Protein AF-A0A5B0E344-F1 (afdb_monomer_lite)

Sequence (59 aa):
EVWTFVIWVVYAGYLHARATGGWTGARSAWLSIIGYLCLVFNFTVVNLYFNGLHSYAGV

Foldseek 3Di:
DVLVVVLVVLVVVLVVLVVPPPDPPPNSVVSVVVSVVSVVCCVPVCVPPPDDPPCPDDD

pLDDT: mean 74.59, std 9.89, range [46.78, 88.06]

Radius of gyration: 14.86 Å; chains: 1; bounding box: 44×11×38 Å

Secondary structure (DSSP, 8-state):
-HHHHHHHHHHHHHHHHHHSTT--THHHHHHHHHHHHHHHHIIIIIHHHS---------

InterPro domains:
  IPR002541 Cytochrome c assembly protein [PF01578] (1-54)
  IPR045062 Cytochrome c-type biogenesis protein CcsA/CcmC [PTHR30071] (1-57)

Structure (mmCIF, N/CA/C/O backbone):
data_AF-A0A5B0E344-F1
#
_entry.id   AF-A0A5B0E344-F1
#
loop_
_atom_site.group_PDB
_atom_site.id
_atom_site.type_symbol
_atom_site.label_atom_id
_atom_site.label_alt_id
_atom_site.label_comp_id
_atom_site.label_asym_id
_atom_site.label_entity_id
_atom_site.label_seq_id
_atom_site.pdbx_PDB_ins_code
_atom_site.Cartn_x
_atom_site.Cartn_y
_atom_site.Cartn_z
_atom_site.occupancy
_atom_site.B_iso_or_equiv
_atom_site.auth_seq_id
_atom_site.auth_comp_id
_atom_site.auth_asym_id
_atom_site.auth_atom_id
_atom_site.pdbx_PDB_model_num
ATOM 1 N N . GLU A 1 1 ? 13.614 -0.827 -9.000 1.00 62.16 1 GLU A N 1
ATOM 2 C CA . GLU A 1 1 ? 13.671 -0.342 -7.601 1.00 62.16 1 GLU A CA 1
ATOM 3 C C . GLU A 1 1 ? 12.491 0.554 -7.186 1.00 62.16 1 GLU A C 1
ATOM 5 O O . GLU A 1 1 ? 11.918 0.302 -6.133 1.00 62.16 1 GLU A O 1
ATOM 10 N N . VAL A 1 2 ? 12.031 1.508 -8.010 1.00 80.50 2 VAL A N 1
ATOM 11 C CA . VAL A 1 2 ? 10.917 2.443 -7.684 1.00 80.50 2 VAL A CA 1
ATOM 12 C C . VAL A 1 2 ? 9.606 1.758 -7.261 1.00 80.50 2 VAL A C 1
ATOM 14 O O . VAL A 1 2 ? 8.923 2.203 -6.344 1.00 80.50 2 VAL A O 1
ATOM 17 N N . TRP A 1 3 ? 9.244 0.648 -7.898 1.00 77.06 3 TRP A N 1
ATOM 18 C CA . TRP A 1 3 ? 7.948 0.007 -7.670 1.00 77.06 3 TRP A CA 1
ATOM 19 C C . TRP A 1 3 ? 7.815 -0.709 -6.329 1.00 77.06 3 TRP A C 1
ATOM 21 O O . TRP A 1 3 ? 6.780 -0.600 -5.675 1.00 77.06 3 TRP A O 1
ATOM 31 N N . THR A 1 4 ? 8.882 -1.367 -5.880 1.00 75.31 4 THR A N 1
ATOM 32 C CA . THR A 1 4 ? 8.953 -1.928 -4.527 1.00 75.31 4 THR A CA 1
ATOM 33 C C . THR A 1 4 ? 8.796 -0.829 -3.479 1.00 75.31 4 THR A C 1
ATOM 35 O O . THR A 1 4 ?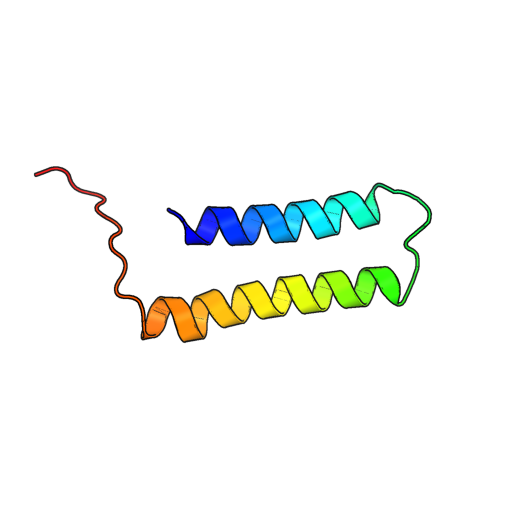 8.087 -1.026 -2.496 1.00 75.31 4 THR A O 1
ATOM 38 N N . PHE A 1 5 ? 9.388 0.349 -3.703 1.00 82.19 5 PHE A N 1
ATOM 39 C CA . PHE A 1 5 ? 9.244 1.491 -2.799 1.00 82.19 5 PHE A CA 1
ATOM 40 C C . PHE A 1 5 ? 7.786 1.973 -2.691 1.00 82.19 5 PHE A C 1
ATOM 42 O O . PHE A 1 5 ? 7.287 2.154 -1.581 1.00 82.19 5 PHE A O 1
ATOM 49 N N . VAL A 1 6 ? 7.066 2.088 -3.815 1.00 82.69 6 VAL A N 1
ATOM 50 C CA . VAL A 1 6 ? 5.634 2.454 -3.820 1.00 82.69 6 VAL A CA 1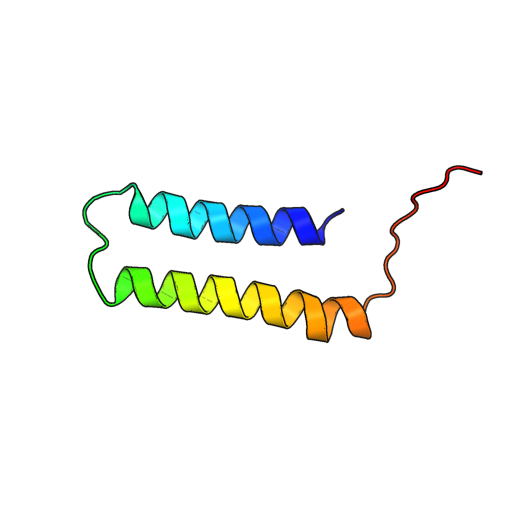
ATOM 51 C C . VAL A 1 6 ? 4.797 1.450 -3.018 1.00 82.69 6 VAL A C 1
ATOM 53 O O . VAL A 1 6 ? 3.977 1.853 -2.193 1.00 82.69 6 VAL A O 1
ATOM 56 N N . ILE A 1 7 ? 5.037 0.146 -3.198 1.00 82.19 7 ILE A N 1
ATOM 57 C CA . ILE A 1 7 ? 4.312 -0.911 -2.473 1.00 82.19 7 ILE A CA 1
ATOM 58 C C . ILE A 1 7 ? 4.550 -0.799 -0.957 1.00 82.19 7 ILE A C 1
ATOM 60 O O . ILE A 1 7 ? 3.601 -0.900 -0.177 1.00 82.19 7 ILE A O 1
ATOM 64 N N . TRP A 1 8 ? 5.786 -0.521 -0.530 1.00 86.62 8 TRP A N 1
ATOM 65 C CA . TRP A 1 8 ? 6.118 -0.327 0.885 1.00 86.62 8 TRP A CA 1
ATOM 66 C C . TRP A 1 8 ? 5.430 0.886 1.507 1.00 86.62 8 TRP A C 1
ATOM 68 O O . TRP A 1 8 ? 4.945 0.781 2.631 1.00 86.62 8 TRP A O 1
ATOM 78 N N . VAL A 1 9 ? 5.336 2.012 0.794 1.00 87.31 9 VAL A N 1
ATOM 79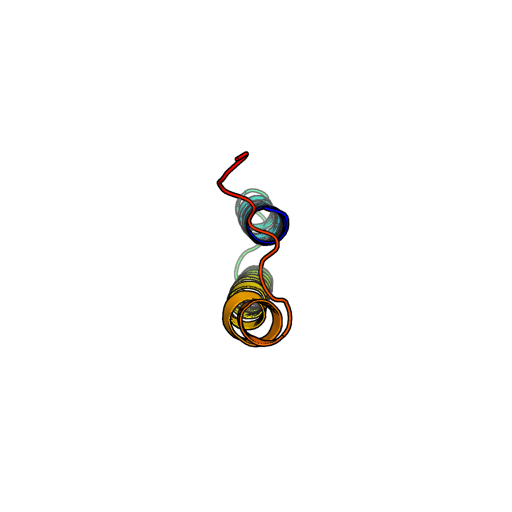 C CA . VAL A 1 9 ? 4.629 3.207 1.291 1.00 87.31 9 VAL A CA 1
ATOM 80 C C . VAL A 1 9 ? 3.144 2.912 1.507 1.00 87.31 9 VAL A C 1
ATOM 82 O O . VAL A 1 9 ? 2.579 3.280 2.538 1.00 87.31 9 VAL A O 1
ATOM 85 N N . VAL A 1 10 ? 2.511 2.189 0.581 1.00 83.31 10 VAL A N 1
ATOM 86 C CA . VAL A 1 10 ? 1.099 1.799 0.712 1.00 83.31 10 VAL A CA 1
ATOM 87 C C . VAL A 1 10 ? 0.898 0.834 1.883 1.00 83.31 10 VAL A C 1
ATOM 89 O O . VAL A 1 10 ? -0.033 1.000 2.674 1.00 83.31 10 VAL A O 1
ATOM 92 N N . TYR A 1 11 ? 1.804 -0.131 2.054 1.00 82.00 11 TYR A N 1
ATOM 93 C CA . TYR A 1 11 ? 1.756 -1.064 3.179 1.00 82.00 11 TYR A CA 1
ATOM 94 C C . TYR A 1 11 ? 2.011 -0.366 4.524 1.00 82.00 11 TYR A C 1
ATOM 96 O O . TYR A 1 11 ? 1.333 -0.652 5.509 1.00 82.00 11 TYR A O 1
ATOM 104 N N . ALA A 1 12 ? 2.925 0.605 4.564 1.00 84.56 12 ALA A N 1
ATOM 105 C CA . ALA A 1 12 ? 3.164 1.450 5.728 1.00 84.56 12 ALA A CA 1
ATOM 106 C C . ALA A 1 12 ? 1.928 2.289 6.082 1.00 84.56 12 ALA A C 1
ATOM 108 O O . ALA A 1 12 ? 1.590 2.383 7.257 1.00 84.56 12 ALA A O 1
ATOM 109 N N . GLY A 1 13 ? 1.204 2.828 5.094 1.00 83.44 13 GLY A N 1
ATOM 110 C CA . GLY A 1 13 ? -0.074 3.514 5.313 1.00 83.44 13 GLY A CA 1
ATOM 111 C C . GLY A 1 13 ? -1.146 2.594 5.909 1.00 83.44 13 GLY A C 1
ATOM 112 O O . GLY A 1 13 ? -1.826 2.970 6.866 1.00 83.44 13 GLY A O 1
ATOM 113 N N . TYR A 1 14 ? -1.247 1.356 5.413 1.00 78.69 14 TYR A N 1
ATOM 114 C CA . TYR A 1 14 ? -2.130 0.335 5.988 1.00 78.69 14 TYR A CA 1
ATOM 115 C C . TYR A 1 14 ? -1.751 -0.016 7.437 1.00 78.69 14 TYR A C 1
ATOM 117 O O . TYR A 1 14 ? -2.617 -0.055 8.315 1.00 78.69 14 TYR A O 1
ATOM 125 N N . LEU A 1 15 ? -0.460 -0.226 7.711 1.00 80.38 15 LEU A N 1
ATOM 126 C CA . LEU A 1 15 ? 0.042 -0.508 9.057 1.00 80.38 15 LEU A CA 1
ATOM 127 C C . LEU A 1 15 ? -0.135 0.686 10.002 1.00 80.38 15 LEU A C 1
ATOM 129 O O . LEU A 1 15 ? -0.523 0.489 11.148 1.00 80.38 15 LEU A O 1
ATOM 133 N N . HIS A 1 16 ? 0.079 1.915 9.533 1.00 82.69 16 HIS A N 1
ATOM 134 C CA . HIS A 1 16 ? -0.109 3.144 10.306 1.00 82.69 16 HIS A CA 1
ATOM 135 C C . HIS A 1 16 ? -1.576 3.345 10.701 1.00 82.69 16 HIS A C 1
ATOM 137 O O . HIS A 1 16 ? -1.883 3.675 11.849 1.00 82.69 16 HIS A O 1
ATOM 143 N N . ALA A 1 17 ? -2.495 3.070 9.778 1.00 75.69 17 ALA A N 1
ATOM 144 C CA . ALA A 1 17 ? -3.919 3.077 10.069 1.00 75.69 17 ALA A CA 1
ATOM 145 C C . ALA A 1 17 ? -4.319 1.971 11.054 1.00 75.69 17 ALA A C 1
ATOM 147 O O . ALA A 1 17 ? -5.128 2.206 11.939 1.00 75.69 17 ALA A O 1
ATOM 148 N N . ARG A 1 18 ? -3.726 0.775 10.961 1.00 70.50 18 ARG A N 1
ATOM 149 C CA . ARG A 1 18 ? -3.951 -0.309 11.936 1.00 70.50 18 ARG A CA 1
ATOM 150 C C . ARG A 1 18 ? -3.337 -0.024 13.310 1.00 70.50 18 ARG A C 1
ATOM 152 O O . ARG A 1 18 ? -3.889 -0.476 14.308 1.00 70.50 18 ARG A O 1
ATOM 159 N N . ALA A 1 19 ? -2.220 0.701 13.362 1.00 76.25 19 ALA A N 1
ATOM 160 C CA . ALA A 1 19 ? -1.522 1.060 14.595 1.00 76.25 19 ALA A CA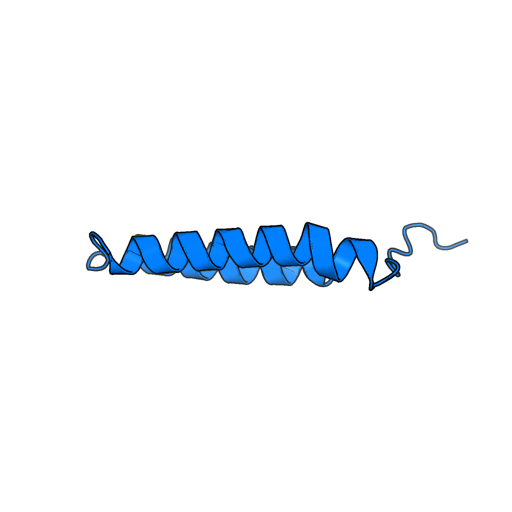 1
ATOM 161 C C . ALA A 1 19 ? -2.179 2.240 15.331 1.00 76.25 19 ALA A C 1
ATOM 163 O O . ALA A 1 19 ? -2.114 2.314 16.556 1.00 76.25 19 ALA A O 1
ATOM 164 N N . THR A 1 20 ? -2.852 3.146 14.614 1.00 72.81 20 THR A N 1
ATOM 165 C CA . THR A 1 20 ? -3.676 4.194 15.229 1.00 72.81 20 THR A CA 1
ATOM 166 C C . THR A 1 20 ? -5.031 3.599 15.625 1.00 72.81 20 THR A C 1
ATOM 168 O O . THR A 1 20 ? -5.914 3.388 14.798 1.00 72.81 20 THR A O 1
ATOM 171 N N . GLY A 1 21 ? -5.181 3.289 16.919 1.00 60.47 21 GLY A N 1
ATOM 172 C CA . GLY A 1 21 ? -6.240 2.466 17.533 1.00 60.47 21 GLY A CA 1
ATOM 173 C C . GLY A 1 21 ? -7.709 2.916 17.411 1.00 60.47 21 GLY A C 1
ATOM 174 O O . GLY A 1 21 ? -8.515 2.558 18.262 1.00 60.47 21 GLY A O 1
ATOM 175 N N . GLY A 1 22 ? -8.085 3.673 16.377 1.00 64.88 22 GLY A N 1
ATOM 176 C CA . GLY A 1 22 ? -9.469 4.049 16.054 1.00 64.88 22 GLY A CA 1
ATOM 177 C C . GLY A 1 22 ? -9.986 3.511 14.713 1.00 64.88 22 GLY A C 1
ATOM 178 O O . GLY A 1 22 ? -11.156 3.713 14.383 1.00 64.88 22 GLY A O 1
ATOM 179 N N . TRP A 1 23 ? -9.146 2.838 13.919 1.00 63.84 23 TRP A N 1
ATOM 180 C CA . TRP A 1 23 ? -9.522 2.323 12.596 1.00 63.84 23 TRP A CA 1
ATOM 181 C C . TRP A 1 23 ? -10.027 0.882 12.683 1.00 63.84 23 TRP A C 1
ATOM 183 O O . TRP A 1 23 ? -9.373 -0.067 12.252 1.00 63.84 23 TRP A O 1
ATOM 193 N N . THR A 1 24 ? -11.221 0.709 13.242 1.00 62.47 24 THR A N 1
ATOM 194 C CA . THR A 1 24 ? -11.934 -0.572 13.241 1.00 62.47 24 THR A CA 1
ATOM 195 C C . THR A 1 24 ? -13.005 -0.581 12.138 1.00 62.47 24 THR A C 1
ATOM 197 O O . THR A 1 24 ? -13.659 0.428 11.863 1.00 62.47 24 THR A O 1
ATOM 200 N N . GLY A 1 25 ? -13.154 -1.711 11.438 1.00 71.19 25 GLY A N 1
ATOM 201 C CA . GLY A 1 25 ? -14.183 -1.907 10.405 1.00 71.19 25 GLY A CA 1
ATOM 202 C C . GLY A 1 25 ? -13.858 -1.316 9.021 1.00 71.19 25 GLY A C 1
ATOM 203 O O . GLY A 1 25 ? -12.740 -1.435 8.519 1.00 71.19 25 GLY A O 1
ATOM 204 N N . ALA A 1 26 ? -14.857 -0.691 8.383 1.00 69.88 26 ALA A N 1
ATOM 205 C CA . ALA A 1 26 ? -14.851 -0.315 6.959 1.00 69.88 26 ALA A CA 1
ATOM 206 C C . ALA A 1 26 ? -13.694 0.610 6.528 1.00 69.88 26 ALA A C 1
ATOM 208 O O . ALA A 1 26 ? -13.245 0.549 5.385 1.00 69.88 26 ALA A O 1
ATOM 209 N N . ARG A 1 27 ? -13.171 1.438 7.442 1.00 70.50 27 ARG A N 1
ATOM 210 C CA . ARG A 1 27 ? -12.039 2.343 7.171 1.00 70.50 27 ARG A CA 1
ATOM 211 C C . ARG A 1 27 ? -10.723 1.587 6.953 1.00 70.50 27 ARG A C 1
ATOM 213 O O . ARG A 1 27 ? -9.941 1.951 6.083 1.00 70.50 27 ARG A O 1
ATOM 220 N N . SER A 1 28 ? -10.511 0.494 7.689 1.00 69.06 28 SER A N 1
ATOM 221 C CA . SER A 1 28 ? -9.371 -0.411 7.484 1.00 69.06 28 SER A CA 1
ATOM 222 C C . SER A 1 28 ? -9.537 -1.256 6.214 1.00 69.06 28 SER A C 1
ATOM 224 O O . SER A 1 28 ? -8.548 -1.509 5.523 1.00 69.06 28 SER A O 1
ATOM 226 N N . ALA A 1 29 ? -10.771 -1.644 5.874 1.00 75.62 29 ALA A N 1
ATOM 227 C CA . ALA A 1 29 ? -11.057 -2.418 4.665 1.00 75.62 29 ALA A CA 1
ATOM 228 C C . ALA A 1 29 ? -10.703 -1.639 3.387 1.00 75.62 29 ALA A C 1
ATOM 230 O O . ALA A 1 29 ? -10.065 -2.190 2.493 1.00 75.62 29 ALA A O 1
ATOM 231 N N . TRP A 1 30 ? -11.020 -0.341 3.333 1.00 78.44 30 TRP A N 1
ATOM 232 C CA . TRP A 1 30 ? -10.648 0.518 2.203 1.00 78.44 30 TRP A CA 1
ATOM 233 C C . TRP A 1 30 ? -9.136 0.592 1.972 1.00 78.44 30 TRP A C 1
ATOM 235 O O . TRP A 1 30 ? -8.689 0.514 0.830 1.00 78.44 30 TRP A O 1
ATOM 245 N N . LEU A 1 31 ? -8.331 0.664 3.035 1.00 75.25 31 LEU A N 1
ATOM 246 C CA . LEU A 1 31 ? -6.871 0.648 2.899 1.00 75.25 31 LEU A CA 1
ATOM 247 C C . LEU A 1 31 ? -6.335 -0.699 2.408 1.00 75.25 31 LEU A C 1
ATOM 249 O O . LEU A 1 31 ? -5.388 -0.725 1.626 1.00 75.25 31 LEU A O 1
ATOM 253 N N . SER A 1 32 ? -6.956 -1.810 2.811 1.00 77.25 32 SER A N 1
ATOM 254 C CA . SER A 1 32 ? -6.607 -3.134 2.284 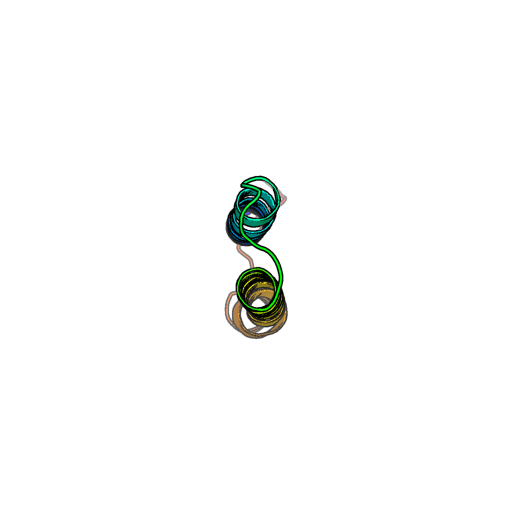1.00 77.25 32 SER A CA 1
ATOM 255 C C . SER A 1 32 ? -6.928 -3.256 0.788 1.00 77.25 32 SER A C 1
ATOM 257 O O . SER A 1 32 ? -6.109 -3.788 0.040 1.00 77.25 32 SER A O 1
ATOM 259 N N . ILE A 1 33 ? -8.059 -2.702 0.334 1.00 84.06 33 ILE A N 1
ATOM 260 C CA . ILE A 1 33 ? -8.447 -2.673 -1.086 1.00 84.06 33 ILE A CA 1
ATOM 261 C C . ILE A 1 33 ? -7.470 -1.820 -1.903 1.00 84.06 33 ILE A C 1
ATOM 263 O O . ILE A 1 33 ? -7.026 -2.246 -2.967 1.00 84.06 33 ILE A O 1
ATOM 267 N N . ILE A 1 34 ? -7.086 -0.644 -1.397 1.00 84.56 34 ILE A N 1
ATOM 268 C CA . ILE A 1 34 ? -6.098 0.228 -2.053 1.00 84.56 34 ILE A CA 1
ATOM 269 C C . ILE A 1 34 ? -4.730 -0.469 -2.132 1.00 84.56 34 ILE A C 1
ATOM 271 O O . ILE A 1 34 ? -4.090 -0.445 -3.182 1.00 84.56 34 ILE A O 1
ATOM 275 N N . GLY A 1 35 ? -4.310 -1.147 -1.058 1.00 82.00 35 GLY A N 1
ATOM 276 C CA . GLY A 1 35 ? -3.098 -1.971 -1.041 1.00 82.00 35 GLY A CA 1
ATOM 277 C C . GLY A 1 35 ? -3.114 -3.072 -2.096 1.00 82.00 35 GLY A C 1
ATOM 278 O O . GLY A 1 35 ? -2.153 -3.222 -2.849 1.00 82.00 35 GLY A O 1
ATOM 279 N N . TYR A 1 36 ? -4.233 -3.788 -2.205 1.00 84.62 36 TYR A N 1
ATOM 280 C CA . TYR A 1 36 ? -4.421 -4.828 -3.212 1.00 84.62 36 TYR A CA 1
ATOM 281 C C . TYR A 1 36 ? -4.416 -4.268 -4.642 1.00 84.62 36 TYR A C 1
ATOM 283 O O . TYR A 1 36 ? -3.745 -4.817 -5.513 1.00 84.62 36 TYR A O 1
ATOM 291 N N . LEU A 1 37 ? -5.087 -3.138 -4.885 1.00 88.06 37 LEU A N 1
ATOM 292 C CA . LEU A 1 37 ? -5.100 -2.474 -6.191 1.00 88.06 37 LEU A CA 1
ATOM 293 C C . LEU A 1 37 ? -3.714 -1.997 -6.620 1.00 88.06 37 LEU A C 1
ATOM 295 O O . LEU A 1 37 ? -3.366 -2.145 -7.787 1.00 88.06 37 LEU A O 1
ATOM 299 N N . CYS A 1 38 ? -2.905 -1.471 -5.699 1.00 84.38 38 CYS A N 1
ATOM 300 C CA . CYS A 1 38 ? -1.519 -1.103 -5.999 1.00 84.38 38 CYS A CA 1
ATOM 301 C C . CYS A 1 38 ? -0.686 -2.317 -6.434 1.00 84.38 38 CYS A C 1
ATOM 303 O O . CYS A 1 38 ? 0.122 -2.224 -7.357 1.00 84.38 38 CYS A O 1
ATOM 305 N N . LEU A 1 39 ? -0.928 -3.466 -5.802 1.00 82.56 39 LEU A N 1
ATOM 306 C CA . LEU A 1 39 ? -0.298 -4.741 -6.130 1.00 82.56 39 LEU A CA 1
ATOM 307 C C . LEU A 1 39 ? -0.709 -5.214 -7.534 1.00 82.56 39 LEU A C 1
ATOM 309 O O . LEU A 1 39 ? 0.147 -5.502 -8.369 1.00 82.56 39 LEU A O 1
ATOM 313 N N . VAL A 1 40 ? -2.013 -5.20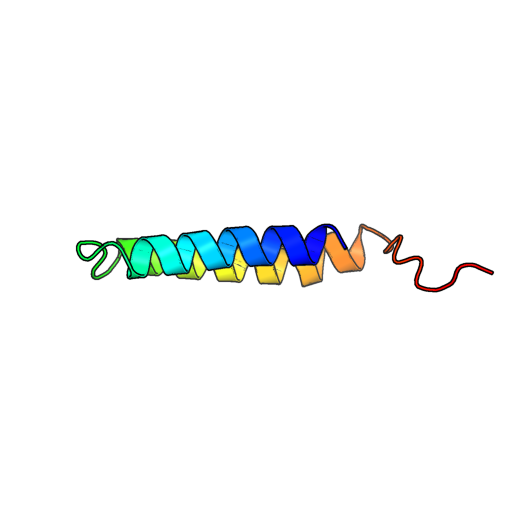9 -7.827 1.00 86.38 40 VAL A N 1
ATOM 314 C CA . VAL A 1 40 ? -2.547 -5.559 -9.153 1.00 86.38 40 VAL A CA 1
ATOM 315 C C . VAL A 1 40 ? -2.014 -4.612 -10.221 1.00 86.38 40 VAL A C 1
ATOM 317 O O . VAL A 1 40 ? -1.518 -5.086 -11.239 1.00 86.38 40 VAL A O 1
ATOM 320 N N . PHE A 1 41 ? -2.050 -3.299 -9.982 1.00 84.31 41 PHE A N 1
ATOM 321 C CA . PHE A 1 41 ? -1.528 -2.283 -10.897 1.00 84.31 41 PHE A CA 1
ATOM 322 C C . PHE A 1 41 ? -0.043 -2.503 -11.197 1.00 84.31 41 PHE A C 1
ATOM 324 O O . PHE A 1 41 ? 0.383 -2.378 -12.345 1.00 84.31 41 PHE A O 1
ATOM 331 N N . ASN A 1 42 ? 0.748 -2.893 -10.196 1.00 81.75 42 ASN A N 1
ATOM 332 C CA . ASN A 1 42 ? 2.147 -3.226 -10.414 1.00 81.75 42 ASN A CA 1
ATOM 333 C C . ASN A 1 42 ? 2.327 -4.451 -11.328 1.00 81.75 42 ASN A C 1
ATOM 335 O O . ASN A 1 42 ? 3.129 -4.423 -12.259 1.00 81.75 42 ASN A O 1
ATOM 339 N N . PHE A 1 43 ? 1.550 -5.512 -11.131 1.00 81.06 43 PHE A N 1
ATOM 340 C CA . PHE A 1 43 ? 1.665 -6.699 -11.980 1.00 81.06 43 PHE A CA 1
ATOM 341 C C . PHE A 1 43 ? 1.074 -6.514 -13.382 1.00 81.06 43 PHE A C 1
ATOM 343 O O . PHE A 1 43 ? 1.602 -7.079 -14.334 1.00 81.06 43 PHE A O 1
ATOM 350 N N . THR A 1 44 ? 0.013 -5.718 -13.534 1.00 83.38 44 THR A N 1
ATOM 351 C CA . THR A 1 44 ? -0.653 -5.524 -14.835 1.00 83.38 44 THR A CA 1
ATOM 352 C C . THR A 1 44 ? -0.145 -4.316 -15.598 1.00 83.38 44 THR A C 1
ATOM 354 O O . THR A 1 44 ? 0.217 -4.447 -16.755 1.00 83.38 44 THR A O 1
ATOM 357 N N . VAL A 1 45 ? -0.109 -3.125 -15.011 1.00 80.69 45 VAL A N 1
ATOM 358 C CA . VAL A 1 45 ? 0.264 -1.921 -15.766 1.00 80.69 45 VAL A CA 1
ATOM 359 C C . VAL A 1 45 ? 1.773 -1.787 -15.827 1.00 80.69 45 VAL A C 1
ATOM 361 O O . VAL A 1 45 ? 2.354 -1.580 -16.885 1.00 80.69 45 VAL A O 1
ATOM 364 N N . VAL A 1 46 ? 2.434 -1.945 -14.693 1.00 75.25 46 VAL A N 1
ATOM 365 C CA . VAL A 1 46 ? 3.870 -1.693 -14.628 1.00 75.25 46 VAL A CA 1
ATOM 366 C C . VAL A 1 46 ? 4.645 -2.785 -15.326 1.00 75.25 46 VAL A C 1
ATOM 368 O O . VAL A 1 46 ? 5.452 -2.487 -16.192 1.00 75.25 46 VAL A O 1
ATOM 371 N N . ASN A 1 47 ? 4.381 -4.039 -14.973 1.00 76.44 47 ASN A N 1
ATOM 372 C CA . ASN A 1 47 ? 5.120 -5.160 -15.535 1.00 76.44 47 ASN A CA 1
ATOM 373 C C . ASN A 1 47 ? 4.908 -5.299 -17.053 1.00 76.44 47 ASN A C 1
ATOM 375 O O . ASN A 1 47 ? 5.833 -5.697 -17.754 1.00 76.44 47 ASN A O 1
ATOM 379 N N . LEU A 1 48 ? 3.717 -4.947 -17.563 1.00 76.12 48 LEU A N 1
ATOM 380 C CA . LEU A 1 48 ? 3.397 -5.081 -18.989 1.00 76.12 48 LEU A CA 1
ATOM 381 C C . LEU A 1 48 ? 3.772 -3.849 -19.821 1.00 76.12 48 LEU A C 1
ATOM 383 O O . LEU A 1 48 ? 4.205 -4.012 -20.958 1.00 76.12 48 LEU A O 1
ATOM 387 N N . TYR A 1 49 ? 3.606 -2.630 -19.294 1.00 72.06 49 TYR A N 1
ATOM 388 C CA . TYR A 1 49 ? 3.814 -1.399 -20.074 1.00 72.06 49 TYR A CA 1
ATOM 389 C C . TYR A 1 49 ? 5.143 -0.704 -19.782 1.00 72.06 49 TYR A C 1
ATOM 391 O O . TYR A 1 49 ? 5.649 0.023 -20.635 1.00 72.06 49 TYR A O 1
ATOM 399 N N . PHE A 1 50 ? 5.732 -0.921 -18.607 1.00 68.75 50 PHE A N 1
ATOM 400 C CA . PHE A 1 50 ? 7.015 -0.336 -18.239 1.00 68.75 50 PHE A CA 1
ATOM 401 C C . PHE A 1 50 ? 8.074 -1.436 -18.244 1.00 68.75 50 PHE A C 1
ATOM 403 O O . PHE A 1 50 ? 8.211 -2.202 -17.291 1.00 68.75 50 PHE A O 1
ATOM 410 N N . ASN A 1 51 ? 8.846 -1.514 -19.331 1.00 62.00 51 ASN A N 1
ATOM 411 C CA . ASN A 1 51 ? 10.000 -2.404 -19.387 1.00 62.00 51 ASN A CA 1
ATOM 412 C C . ASN A 1 51 ? 10.971 -2.004 -18.266 1.00 62.00 51 ASN A C 1
ATOM 414 O O . ASN A 1 51 ? 11.399 -0.850 -18.176 1.00 62.00 51 ASN A O 1
ATOM 418 N N . GLY A 1 52 ? 11.228 -2.933 -17.345 1.00 63.44 52 GLY A N 1
ATOM 419 C CA . GLY A 1 52 ? 12.013 -2.658 -16.156 1.00 63.44 52 GLY A CA 1
ATOM 420 C C . GLY A 1 52 ? 13.429 -2.245 -16.532 1.00 63.44 52 GLY A C 1
ATOM 421 O O . GLY A 1 52 ? 14.241 -3.093 -16.882 1.00 63.44 52 GLY A O 1
ATOM 422 N N . LEU A 1 53 ? 13.763 -0.969 -16.331 1.00 60.16 53 LEU A N 1
ATOM 423 C CA . LEU A 1 53 ? 15.138 -0.514 -16.102 1.00 60.16 53 LEU A CA 1
ATOM 424 C C . LEU A 1 53 ? 15.613 -1.051 -14.737 1.00 60.16 53 LEU A C 1
ATOM 426 O O . LEU A 1 53 ? 15.964 -0.309 -13.826 1.00 60.16 53 LEU A O 1
ATOM 430 N N . HIS A 1 54 ? 15.532 -2.366 -14.548 1.00 61.06 54 HIS A N 1
ATOM 431 C CA . HIS A 1 54 ? 16.209 -3.075 -13.482 1.00 61.06 54 HIS A CA 1
ATOM 432 C C . HIS A 1 54 ? 17.583 -3.431 -14.034 1.00 61.06 54 HIS A C 1
ATOM 434 O O . HIS A 1 54 ? 17.822 -4.542 -14.500 1.00 61.06 54 HIS A O 1
ATOM 440 N N . SER A 1 55 ? 18.479 -2.443 -14.035 1.00 57.66 55 SER A N 1
ATOM 441 C CA . SER A 1 55 ? 19.887 -2.717 -14.285 1.00 57.66 55 SER A CA 1
ATOM 442 C C . SER A 1 55 ? 20.441 -3.442 -13.060 1.00 57.66 55 SER A C 1
ATOM 444 O O . SER A 1 55 ? 20.819 -2.821 -12.073 1.00 57.66 55 SER A O 1
ATOM 446 N N . TYR A 1 56 ? 20.408 -4.773 -13.092 1.00 59.19 56 TYR A N 1
ATOM 447 C CA . TYR A 1 56 ? 21.086 -5.622 -12.107 1.00 59.19 56 TYR A CA 1
ATOM 448 C C . TYR A 1 56 ? 22.515 -5.989 -12.531 1.00 59.19 56 TYR A C 1
ATOM 450 O O . TYR A 1 56 ? 23.159 -6.796 -11.868 1.00 59.19 56 TYR A O 1
ATOM 458 N N . ALA A 1 57 ? 23.039 -5.394 -13.603 1.00 56.69 57 ALA A N 1
ATOM 459 C CA . ALA A 1 57 ? 24.409 -5.611 -14.038 1.00 56.69 57 ALA A CA 1
ATOM 460 C C . ALA A 1 57 ? 25.005 -4.295 -14.539 1.00 56.69 57 ALA A C 1
ATOM 462 O O . ALA A 1 57 ? 24.706 -3.845 -15.641 1.00 56.69 57 ALA A O 1
ATOM 463 N N . GLY A 1 58 ? 25.877 -3.699 -13.726 1.00 51.91 58 GLY A N 1
ATOM 464 C CA . GLY A 1 58 ? 27.011 -2.971 -14.276 1.00 51.91 58 GLY A CA 1
ATOM 465 C C . GLY A 1 58 ? 27.962 -3.995 -14.891 1.00 51.91 58 GLY A C 1
ATOM 466 O O . GLY A 1 58 ? 28.785 -4.573 -14.185 1.00 51.91 58 GLY A O 1
ATOM 467 N N . VAL A 1 59 ? 27.780 -4.259 -16.182 1.00 46.78 59 VAL A N 1
ATOM 468 C CA . VAL A 1 59 ? 28.897 -4.433 -17.116 1.00 46.78 59 VAL A CA 1
ATOM 469 C C . VAL A 1 59 ? 28.970 -3.147 -17.920 1.00 46.78 59 VAL A C 1
ATOM 471 O O . VAL A 1 59 ? 27.885 -2.655 -18.306 1.00 46.78 59 VAL A O 1
#

Organism: NCBI:txid254787